Protein AF-A0A2E9A0T0-F1 (af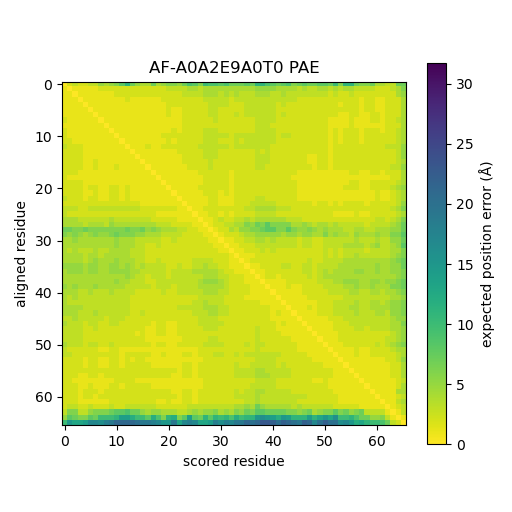db_monomer)

Structure (mmCIF, N/CA/C/O backbone):
data_AF-A0A2E9A0T0-F1
#
_entry.id   AF-A0A2E9A0T0-F1
#
loop_
_atom_site.group_PDB
_atom_site.id
_atom_site.type_symbol
_atom_site.label_atom_id
_atom_site.label_alt_id
_atom_site.label_comp_id
_atom_site.label_asym_id
_atom_site.label_entity_id
_atom_site.label_seq_id
_atom_site.pdbx_PDB_ins_code
_atom_site.Cartn_x
_atom_site.Cartn_y
_atom_site.Cartn_z
_atom_site.occupancy
_atom_site.B_iso_or_equiv
_atom_site.auth_seq_id
_atom_site.auth_comp_id
_atom_site.auth_asym_id
_atom_site.auth_atom_id
_atom_site.pdbx_PDB_model_num
ATOM 1 N N . ARG A 1 1 ? 4.881 7.535 10.138 1.00 85.94 1 ARG A N 1
ATOM 2 C CA . ARG A 1 1 ? 4.348 7.229 8.786 1.00 85.94 1 ARG A CA 1
ATOM 3 C C . ARG A 1 1 ? 5.262 6.255 8.036 1.00 85.94 1 ARG A C 1
ATOM 5 O O . ARG A 1 1 ? 4.862 5.114 7.903 1.00 85.94 1 ARG A O 1
ATOM 12 N N . LYS A 1 2 ? 6.518 6.602 7.706 1.00 93.44 2 LYS A N 1
ATOM 13 C CA . LYS A 1 2 ? 7.466 5.708 6.990 1.00 93.44 2 LYS A CA 1
ATOM 14 C C . LYS A 1 2 ? 7.631 4.292 7.587 1.00 93.44 2 LYS A C 1
ATOM 16 O O . LYS A 1 2 ? 7.483 3.317 6.867 1.00 93.44 2 LYS A O 1
ATOM 21 N N . LYS A 1 3 ? 7.856 4.158 8.904 1.00 96.00 3 LYS A N 1
ATOM 22 C CA . LYS A 1 3 ? 7.957 2.836 9.568 1.00 96.00 3 LYS A CA 1
ATOM 23 C C . LYS A 1 3 ? 6.690 1.980 9.400 1.00 96.00 3 LYS A C 1
ATOM 25 O O . LYS A 1 3 ? 6.799 0.790 9.148 1.00 96.00 3 LYS A O 1
ATOM 30 N N . ARG A 1 4 ? 5.510 2.606 9.503 1.00 96.69 4 ARG A N 1
ATOM 31 C CA . ARG A 1 4 ? 4.203 1.945 9.354 1.00 96.69 4 ARG A CA 1
ATOM 32 C C . ARG A 1 4 ? 4.020 1.389 7.939 1.00 96.69 4 ARG A C 1
ATOM 34 O O . ARG A 1 4 ? 3.629 0.245 7.776 1.00 96.69 4 ARG A O 1
ATOM 41 N N . VAL A 1 5 ? 4.407 2.171 6.931 1.00 97.50 5 VAL A N 1
ATOM 42 C CA . VAL A 1 5 ? 4.406 1.736 5.526 1.00 97.50 5 VAL A CA 1
ATOM 43 C C . VAL A 1 5 ? 5.270 0.486 5.333 1.00 97.50 5 VAL A C 1
ATOM 45 O O . VAL A 1 5 ? 4.788 -0.487 4.772 1.00 97.50 5 VAL A O 1
ATOM 48 N N . PHE A 1 6 ? 6.512 0.476 5.832 1.00 98.00 6 PHE A N 1
ATOM 49 C CA . PHE A 1 6 ? 7.384 -0.700 5.707 1.00 98.00 6 PHE A CA 1
ATOM 50 C C . PHE A 1 6 ? 6.835 -1.935 6.418 1.00 98.00 6 PHE A C 1
ATOM 52 O O . PHE A 1 6 ? 6.904 -3.033 5.879 1.00 98.00 6 PHE A O 1
ATOM 59 N N . GLU A 1 7 ? 6.289 -1.762 7.619 1.00 97.94 7 GLU A N 1
ATOM 60 C CA . GLU A 1 7 ? 5.697 -2.865 8.372 1.00 97.94 7 GLU A CA 1
ATOM 61 C C . GLU A 1 7 ? 4.488 -3.462 7.638 1.00 97.94 7 GLU A C 1
ATOM 63 O O . GLU A 1 7 ? 4.352 -4.681 7.570 1.00 97.94 7 GLU A O 1
ATOM 68 N N . LEU A 1 8 ? 3.634 -2.622 7.048 1.00 97.81 8 LEU A N 1
ATOM 69 C CA . LEU A 1 8 ? 2.476 -3.094 6.294 1.00 97.81 8 LEU A CA 1
ATOM 70 C C . LEU A 1 8 ? 2.869 -3.753 4.974 1.00 97.81 8 LEU A C 1
ATOM 72 O O . LEU A 1 8 ? 2.306 -4.780 4.614 1.00 97.81 8 LEU A O 1
ATOM 76 N N . ALA A 1 9 ? 3.862 -3.189 4.289 1.00 98.00 9 ALA A N 1
ATOM 77 C CA . ALA A 1 9 ? 4.425 -3.748 3.067 1.00 98.00 9 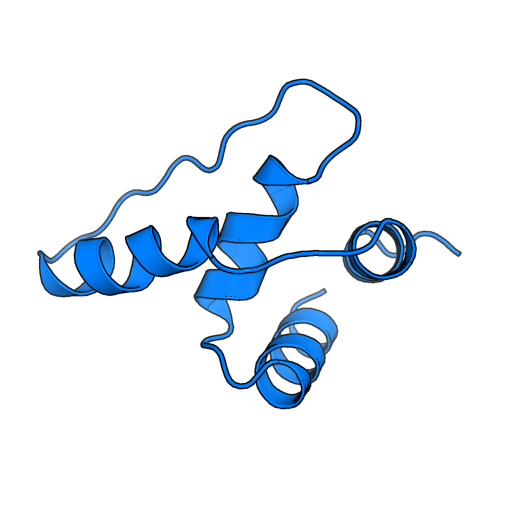ALA A CA 1
ATOM 78 C C . ALA A 1 9 ? 4.979 -5.157 3.319 1.00 98.00 9 ALA A C 1
ATOM 80 O O . ALA A 1 9 ? 4.647 -6.087 2.590 1.00 98.00 9 ALA A O 1
ATOM 81 N N . LEU A 1 10 ? 5.717 -5.336 4.423 1.00 98.25 10 LEU A N 1
ATOM 82 C CA . LEU A 1 10 ? 6.211 -6.643 4.854 1.00 98.25 10 LEU A CA 1
ATOM 83 C C . LEU A 1 10 ? 5.063 -7.624 5.133 1.00 98.25 10 LEU A C 1
ATOM 85 O O . LEU A 1 10 ? 5.116 -8.762 4.681 1.00 98.25 10 LEU A O 1
ATOM 89 N N . LYS A 1 11 ? 4.016 -7.185 5.845 1.00 97.88 11 LYS A N 1
ATOM 90 C CA . LYS A 1 11 ? 2.840 -8.019 6.152 1.00 97.88 11 LYS A CA 1
ATOM 91 C C . LYS A 1 11 ? 2.067 -8.443 4.901 1.00 97.88 11 LYS A C 1
ATOM 93 O O . LYS A 1 11 ? 1.543 -9.550 4.874 1.00 97.88 11 LYS A O 1
ATOM 98 N N . LYS A 1 12 ? 1.988 -7.574 3.891 1.00 97.00 12 LYS A N 1
ATOM 99 C CA . LYS A 1 12 ? 1.252 -7.817 2.639 1.00 97.00 12 LYS A CA 1
ATOM 100 C C . LYS A 1 12 ? 2.119 -8.399 1.515 1.00 97.00 12 LYS A C 1
ATOM 102 O O . LYS A 1 12 ? 1.584 -8.714 0.462 1.00 97.00 12 LYS A O 1
ATOM 107 N N . GLY A 1 13 ? 3.428 -8.556 1.725 1.00 97.19 13 GLY A N 1
ATOM 108 C CA . GLY A 1 13 ? 4.342 -9.111 0.722 1.00 97.19 13 GLY A CA 1
ATOM 109 C C . GLY A 1 13 ? 4.546 -8.215 -0.504 1.00 97.19 13 GLY A C 1
ATOM 110 O O . GLY A 1 13 ? 4.787 -8.723 -1.594 1.00 97.19 13 GLY A O 1
ATOM 111 N N . VAL A 1 14 ? 4.440 -6.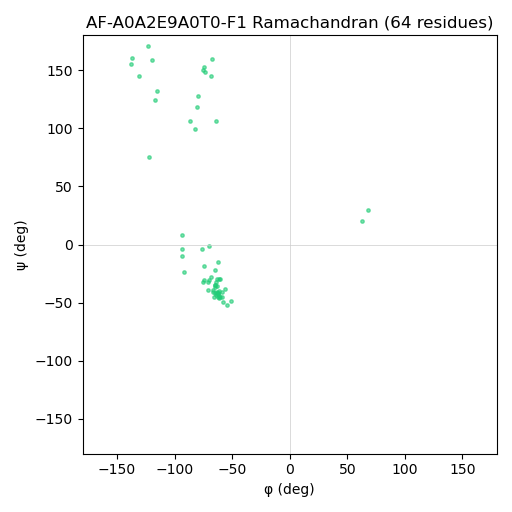895 -0.336 1.00 97.12 14 VAL A N 1
ATOM 112 C CA . VAL A 1 14 ? 4.569 -5.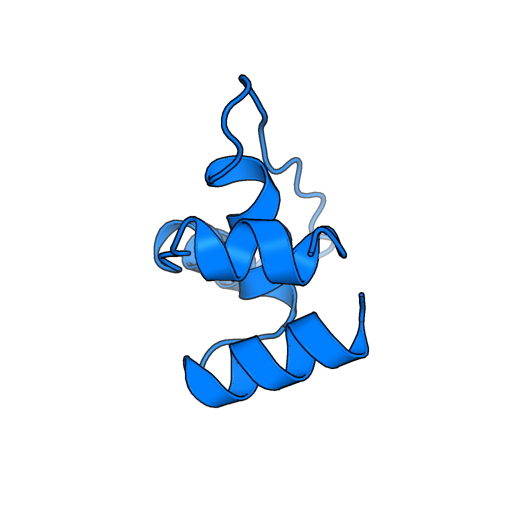904 -1.419 1.00 97.12 14 VAL A CA 1
ATOM 113 C C . VAL A 1 14 ? 5.672 -4.895 -1.116 1.00 97.12 14 VAL A C 1
ATOM 115 O O . VAL A 1 14 ? 6.212 -4.852 -0.009 1.00 97.12 14 VAL A O 1
ATOM 118 N N . GLU A 1 15 ? 6.020 -4.052 -2.085 1.00 96.88 15 GLU A N 1
ATOM 119 C CA . GLU A 1 15 ? 6.982 -2.977 -1.860 1.00 96.88 15 GLU A CA 1
ATOM 120 C C . GLU A 1 15 ? 6.344 -1.838 -1.054 1.00 96.88 15 GLU A C 1
ATOM 122 O O . GLU A 1 15 ? 5.141 -1.572 -1.108 1.00 96.88 15 GLU A O 1
ATOM 127 N N . SER A 1 16 ? 7.165 -1.101 -0.305 1.00 96.94 16 SER A N 1
ATOM 128 C CA . SER A 1 16 ? 6.687 0.036 0.491 1.00 96.94 16 SER A CA 1
ATOM 129 C C . SER A 1 16 ? 6.059 1.138 -0.359 1.00 96.94 16 SER A C 1
ATOM 131 O O . SER A 1 16 ? 5.141 1.818 0.103 1.00 96.94 16 SER A O 1
ATOM 133 N N . GLN A 1 17 ? 6.517 1.297 -1.602 1.00 95.69 17 GLN A N 1
ATOM 134 C CA . GLN A 1 17 ? 5.913 2.231 -2.541 1.00 95.69 17 GLN A CA 1
ATOM 135 C C . GLN A 1 17 ? 4.476 1.809 -2.880 1.00 95.69 17 GLN A C 1
ATOM 137 O O . GLN A 1 17 ? 3.602 2.672 -2.915 1.00 95.69 17 GLN A O 1
ATOM 142 N N . ASN A 1 18 ? 4.199 0.499 -2.978 1.00 97.25 18 ASN A N 1
ATOM 143 C CA . ASN A 1 18 ? 2.857 0.007 -3.281 1.00 97.25 18 ASN A CA 1
ATOM 144 C C . ASN A 1 18 ? 1.851 0.404 -2.210 1.00 97.25 18 ASN A C 1
ATOM 146 O O . ASN A 1 18 ? 0.775 0.907 -2.518 1.00 97.25 18 ASN A O 1
ATOM 150 N N . ILE A 1 19 ? 2.247 0.300 -0.941 1.00 97.94 19 ILE A N 1
ATOM 151 C CA . ILE A 1 19 ? 1.439 0.791 0.180 1.00 97.94 19 ILE A CA 1
ATOM 152 C C . ILE A 1 19 ? 1.238 2.311 0.106 1.00 97.94 19 ILE A C 1
ATOM 154 O O . ILE A 1 19 ? 0.145 2.808 0.375 1.00 97.94 19 ILE A O 1
ATOM 158 N N . ALA A 1 20 ? 2.284 3.065 -0.241 1.00 95.75 20 ALA A N 1
ATOM 159 C CA . ALA A 1 20 ? 2.207 4.520 -0.324 1.00 95.75 20 ALA A CA 1
ATOM 160 C C . ALA A 1 20 ? 1.290 4.997 -1.463 1.00 95.75 20 ALA A C 1
ATOM 162 O O . ALA A 1 20 ? 0.540 5.951 -1.266 1.00 95.75 20 ALA A O 1
ATOM 163 N N . GLY A 1 21 ? 1.327 4.332 -2.619 1.00 96.12 21 GLY A N 1
ATOM 164 C CA . GLY A 1 21 ? 0.465 4.630 -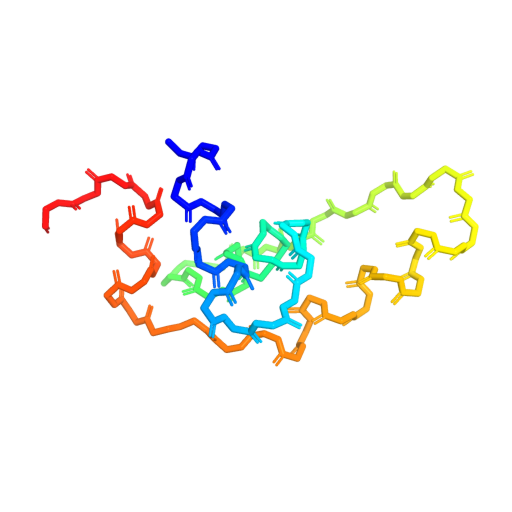3.760 1.00 96.12 21 GLY A CA 1
ATOM 165 C C . GLY A 1 21 ? -0.974 4.146 -3.583 1.00 96.12 21 GLY A C 1
ATOM 166 O O . GLY A 1 21 ? -1.893 4.824 -4.029 1.00 96.12 21 GLY A O 1
ATOM 167 N N . ALA A 1 22 ? -1.193 3.038 -2.873 1.00 97.19 22 ALA A N 1
ATOM 168 C CA . ALA A 1 22 ? -2.531 2.528 -2.571 1.00 97.19 22 ALA A CA 1
ATOM 169 C C . ALA A 1 22 ? -3.289 3.392 -1.554 1.00 97.19 22 ALA A C 1
ATOM 171 O O . ALA A 1 22 ? -4.511 3.526 -1.629 1.00 97.19 22 ALA A O 1
ATOM 172 N N . TRP A 1 23 ? -2.577 4.014 -0.609 1.00 96.62 23 TRP A N 1
ATOM 173 C CA . TRP A 1 23 ? -3.186 4.822 0.451 1.00 96.62 23 TRP A CA 1
ATOM 174 C C . TRP A 1 23 ? -4.118 5.942 -0.044 1.00 96.62 23 TRP A C 1
ATOM 176 O O . TRP A 1 23 ? -5.258 5.973 0.420 1.00 96.62 23 TRP A O 1
ATOM 186 N N . PRO A 1 24 ? -3.718 6.835 -0.977 1.00 95.12 24 PRO A N 1
ATOM 187 C CA . PRO A 1 24 ? -4.620 7.857 -1.506 1.00 95.12 24 PRO A CA 1
ATOM 188 C C . PRO A 1 24 ? -5.794 7.271 -2.303 1.00 95.12 24 PRO A C 1
ATOM 190 O O . PRO A 1 24 ? -6.812 7.936 -2.422 1.00 95.12 24 PRO A O 1
ATOM 193 N N . ILE A 1 25 ? -5.705 6.050 -2.831 1.00 94.94 25 ILE A N 1
ATOM 194 C CA . ILE A 1 25 ? -6.817 5.420 -3.565 1.00 94.94 25 ILE A CA 1
ATOM 195 C C . ILE A 1 25 ? -7.922 4.959 -2.594 1.00 94.94 25 ILE A C 1
ATOM 197 O O . ILE A 1 25 ? -9.100 5.010 -2.927 1.00 94.94 25 ILE A O 1
ATOM 201 N N . HIS A 1 26 ? -7.554 4.584 -1.366 1.00 96.12 26 HIS A N 1
ATOM 202 C CA . HIS A 1 26 ? -8.470 4.050 -0.348 1.00 96.12 26 HIS A CA 1
ATOM 203 C C . HIS A 1 26 ? -9.028 5.108 0.622 1.00 96.12 26 HIS A C 1
ATOM 205 O O . HIS A 1 26 ? -9.652 4.776 1.633 1.00 96.12 26 HIS A O 1
ATOM 211 N N . MET A 1 27 ? -8.786 6.399 0.382 1.00 92.38 27 MET A N 1
ATOM 212 C CA . MET A 1 27 ? -9.308 7.448 1.262 1.00 92.38 27 MET A CA 1
ATOM 213 C C . MET A 1 27 ? -10.809 7.670 1.039 1.00 92.38 27 MET A C 1
ATOM 215 O O . MET A 1 27 ? -11.322 7.553 -0.065 1.00 92.38 27 MET A O 1
ATOM 219 N N . LYS A 1 28 ? -11.524 8.081 2.095 1.00 90.69 28 LYS A N 1
ATOM 220 C CA . LYS A 1 28 ? -12.973 8.376 2.042 1.00 90.69 28 LYS A CA 1
ATOM 221 C C . LYS A 1 28 ? -13.351 9.637 1.246 1.00 90.69 28 LYS A C 1
ATOM 223 O O . LYS A 1 28 ? -14.530 9.968 1.173 1.00 90.69 28 LYS A O 1
ATOM 228 N N . PHE A 1 29 ? -12.383 10.370 0.702 1.00 90.12 29 PHE A N 1
ATOM 229 C CA . PHE A 1 29 ? -12.625 11.536 -0.148 1.00 90.12 29 PHE A CA 1
ATOM 230 C C . PHE A 1 29 ? -12.018 11.298 -1.534 1.00 90.12 29 PHE A C 1
ATOM 232 O O . PHE A 1 29 ? -11.124 10.465 -1.648 1.00 90.12 29 PHE A O 1
ATOM 239 N N . PRO A 1 30 ? -12.473 12.007 -2.583 1.00 91.38 30 PRO A N 1
ATOM 240 C CA . PRO A 1 30 ? -11.980 11.792 -3.938 1.00 91.38 30 PRO A CA 1
ATOM 241 C C . PRO A 1 30 ? -10.495 12.159 -4.018 1.00 91.38 30 PRO A C 1
ATOM 243 O O . PRO A 1 30 ? -10.132 13.337 -3.986 1.00 91.38 30 PRO A O 1
ATOM 246 N N . SER A 1 31 ? -9.635 11.150 -4.094 1.00 94.19 31 SER A N 1
ATOM 247 C CA . SER A 1 31 ? -8.189 11.313 -4.197 1.00 94.19 31 SER A CA 1
ATOM 248 C C . SER A 1 31 ? -7.590 10.347 -5.201 1.00 94.19 31 SER A C 1
ATOM 250 O O . SER A 1 31 ? -8.142 9.293 -5.501 1.00 94.19 31 SER A O 1
ATOM 252 N N . PHE A 1 32 ? -6.437 10.742 -5.731 1.00 93.31 32 PHE A N 1
ATOM 253 C CA . PHE A 1 32 ? -5.719 10.014 -6.765 1.00 93.31 32 PHE A CA 1
ATOM 254 C C . PHE A 1 32 ? -4.252 9.866 -6.364 1.00 93.31 32 PHE A C 1
ATOM 256 O O . PHE A 1 32 ? -3.666 10.775 -5.768 1.00 93.31 32 PHE A O 1
ATOM 263 N N . ALA A 1 33 ? -3.646 8.735 -6.722 1.00 93.81 33 ALA A N 1
ATOM 264 C CA . ALA A 1 33 ? -2.205 8.549 -6.648 1.00 93.81 33 ALA A CA 1
ATOM 265 C C . ALA A 1 33 ? -1.558 9.158 -7.900 1.00 93.81 33 ALA A C 1
ATOM 267 O O . ALA A 1 33 ? -1.567 8.544 -8.964 1.00 93.81 33 ALA A O 1
ATOM 268 N N . LEU A 1 34 ? -1.015 10.373 -7.795 1.00 93.88 34 LEU A N 1
ATOM 269 C CA . LEU A 1 34 ? -0.216 10.946 -8.878 1.00 93.88 34 LEU A CA 1
ATOM 270 C C . LEU A 1 34 ? 1.205 10.380 -8.810 1.00 93.88 34 LEU A C 1
ATOM 272 O O . LEU A 1 34 ? 1.911 10.592 -7.824 1.00 93.88 34 LEU A O 1
ATOM 276 N N . ILE A 1 35 ? 1.617 9.673 -9.860 1.00 92.12 35 ILE A N 1
ATOM 277 C CA . ILE A 1 35 ? 2.898 8.965 -9.916 1.00 92.12 35 ILE A CA 1
ATOM 278 C C . ILE A 1 35 ? 3.767 9.594 -11.005 1.00 92.12 35 ILE A C 1
ATOM 280 O O . ILE A 1 35 ? 3.304 9.819 -12.120 1.00 92.12 35 ILE A O 1
ATOM 284 N N . GLY A 1 36 ? 5.024 9.886 -10.671 1.00 93.88 36 GLY A N 1
ATOM 285 C CA . GLY A 1 36 ? 6.015 10.447 -11.591 1.00 93.88 36 GLY A CA 1
ATOM 286 C C . GLY A 1 36 ? 7.246 9.547 -11.691 1.00 93.88 36 GLY A C 1
ATOM 287 O O . GLY A 1 36 ? 8.257 9.880 -11.067 1.00 93.88 36 GLY A O 1
ATOM 288 N N . PRO A 1 37 ? 7.162 8.410 -12.410 1.00 94.38 37 PRO A N 1
ATOM 289 C CA . PRO A 1 37 ? 8.297 7.512 -12.583 1.00 94.38 37 PRO A CA 1
ATOM 290 C C . PRO A 1 37 ? 9.382 8.173 -13.447 1.00 94.38 37 PRO A C 1
ATOM 292 O O . PRO A 1 37 ? 9.087 8.927 -14.376 1.00 94.38 37 PRO A O 1
ATOM 295 N N . ARG A 1 38 ? 10.649 7.897 -13.142 1.00 95.38 38 ARG A N 1
ATOM 296 C CA . ARG A 1 38 ? 11.828 8.340 -13.905 1.00 95.38 38 ARG A CA 1
ATOM 297 C C . ARG A 1 38 ? 12.250 7.331 -14.964 1.00 95.38 38 ARG A C 1
ATOM 299 O O . ARG A 1 38 ? 12.912 7.712 -15.925 1.00 95.38 38 ARG A O 1
ATOM 306 N N . VAL A 1 39 ? 11.891 6.066 -14.766 1.00 95.69 39 VAL A N 1
ATOM 307 C CA . VAL A 1 39 ? 12.185 4.946 -15.666 1.00 95.69 39 VAL A CA 1
ATOM 308 C C . VAL A 1 39 ? 10.952 4.052 -15.806 1.00 95.69 39 VAL A C 1
ATOM 310 O O . VAL A 1 39 ? 10.041 4.111 -14.980 1.00 95.69 39 VAL A O 1
ATOM 313 N N . VAL A 1 40 ? 10.896 3.244 -16.864 1.00 94.88 40 VAL A N 1
ATOM 314 C CA . VAL A 1 40 ? 9.704 2.442 -17.197 1.00 94.88 40 VAL A CA 1
ATOM 315 C C . VAL A 1 40 ? 9.424 1.385 -16.127 1.00 94.88 40 VAL A C 1
ATOM 317 O O . VAL A 1 40 ? 8.275 1.152 -15.775 1.00 94.88 40 VAL A O 1
ATOM 320 N N . GLU A 1 41 ? 10.460 0.818 -15.520 1.00 94.69 41 GLU A N 1
ATOM 321 C CA . GLU A 1 41 ? 10.343 -0.210 -14.482 1.00 94.69 41 GLU A CA 1
ATOM 322 C C . GLU A 1 41 ? 9.634 0.318 -13.221 1.00 94.69 41 GLU A C 1
ATOM 324 O O . GLU A 1 41 ? 8.942 -0.421 -12.518 1.00 94.69 41 GLU A O 1
ATOM 329 N N . GLU A 1 42 ? 9.764 1.618 -12.937 1.00 95.00 42 GLU A N 1
ATOM 330 C CA . GLU A 1 42 ? 9.037 2.261 -11.840 1.00 95.00 42 GLU A CA 1
ATOM 331 C C . GLU A 1 42 ? 7.538 2.368 -12.142 1.00 95.00 42 GLU A C 1
ATOM 333 O O . GLU A 1 42 ? 6.732 2.305 -11.210 1.00 95.00 42 GLU A O 1
ATOM 338 N N . LEU A 1 43 ? 7.146 2.493 -13.417 1.00 94.00 43 LEU A N 1
ATOM 339 C CA . LEU A 1 43 ? 5.740 2.454 -13.823 1.00 94.00 43 LEU A CA 1
ATOM 340 C C . LEU A 1 43 ? 5.154 1.062 -13.570 1.00 94.00 43 LEU A C 1
ATOM 342 O O . LEU A 1 43 ? 4.095 0.967 -12.954 1.00 94.00 43 LEU A O 1
ATOM 346 N N . ASP A 1 44 ? 5.868 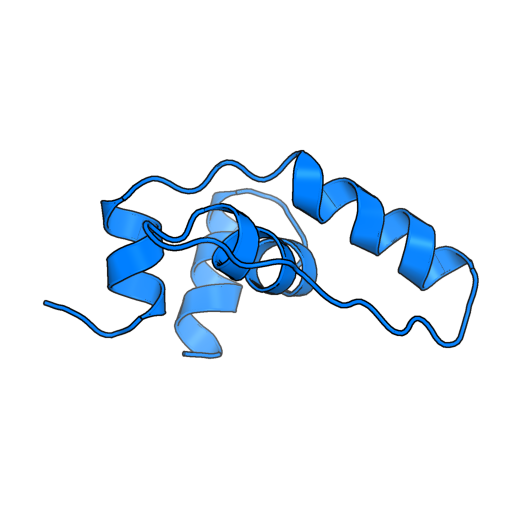-0.001 -13.944 1.00 93.12 44 ASP A N 1
ATOM 347 C CA . ASP A 1 44 ? 5.430 -1.383 -13.705 1.00 93.12 44 ASP A CA 1
ATOM 348 C C . ASP A 1 44 ? 5.272 -1.681 -12.210 1.00 93.12 44 ASP A C 1
ATOM 350 O O . ASP A 1 44 ? 4.260 -2.242 -11.784 1.00 93.12 44 ASP A O 1
ATOM 354 N N . SER A 1 45 ? 6.232 -1.255 -11.378 1.00 93.62 45 SER A N 1
ATOM 355 C CA . SER A 1 45 ? 6.084 -1.374 -9.922 1.00 93.62 45 SER A CA 1
ATOM 356 C C . SER A 1 45 ? 4.877 -0.565 -9.430 1.00 93.62 45 SER A C 1
ATOM 358 O O . SER A 1 45 ? 4.122 -1.034 -8.580 1.00 93.62 45 SER A O 1
ATOM 360 N N . SER A 1 46 ? 4.645 0.630 -9.977 1.00 95.00 46 SER A N 1
ATOM 361 C CA . SER A 1 46 ? 3.540 1.519 -9.59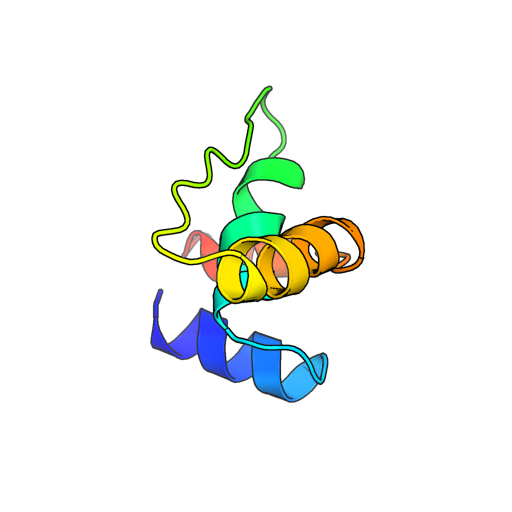5 1.00 95.00 46 SER A CA 1
ATOM 362 C C . SER A 1 46 ? 2.154 0.997 -9.971 1.00 95.00 46 SER A C 1
ATOM 364 O O . SER A 1 46 ? 1.183 1.308 -9.284 1.00 95.00 46 SER A O 1
ATOM 366 N N . LEU A 1 47 ? 2.028 0.184 -11.020 1.00 94.56 47 LEU A N 1
ATOM 367 C CA . LEU A 1 47 ? 0.751 -0.447 -11.370 1.00 94.56 47 LEU A CA 1
ATOM 368 C C . LEU A 1 47 ? 0.270 -1.408 -10.276 1.00 94.56 47 LEU A C 1
ATOM 370 O O . LEU A 1 47 ? -0.927 -1.458 -9.997 1.00 94.56 47 LEU A O 1
ATOM 374 N N . LYS A 1 48 ? 1.194 -2.062 -9.558 1.00 95.25 48 LYS A N 1
ATOM 375 C CA . LYS A 1 48 ? 0.870 -2.936 -8.415 1.00 95.25 48 LYS A CA 1
ATOM 376 C C . LYS A 1 48 ? 0.193 -2.192 -7.260 1.00 95.25 48 LYS A C 1
ATOM 378 O O . LYS A 1 48 ? -0.397 -2.818 -6.389 1.00 95.25 48 LYS A O 1
ATOM 383 N N . ASN A 1 49 ? 0.235 -0.858 -7.239 1.00 96.12 49 ASN A N 1
ATOM 384 C CA . ASN A 1 49 ? -0.474 -0.045 -6.246 1.00 96.12 49 ASN A CA 1
ATOM 385 C C . ASN A 1 49 ? -1.992 -0.276 -6.316 1.00 96.12 49 ASN A C 1
ATOM 387 O O . ASN A 1 49 ? -2.668 -0.151 -5.299 1.00 96.12 49 ASN A O 1
ATOM 391 N N . LEU A 1 50 ? -2.510 -0.616 -7.502 1.00 95.69 50 LEU A N 1
ATOM 392 C CA . LEU A 1 50 ? -3.925 -0.912 -7.746 1.00 95.69 50 LEU A CA 1
ATOM 393 C C . LEU A 1 50 ? -4.354 -2.283 -7.209 1.00 95.69 50 LEU A C 1
ATOM 395 O O . LEU A 1 50 ? -5.543 -2.518 -7.043 1.00 95.69 50 LEU A O 1
ATOM 399 N N . GLU A 1 51 ? -3.402 -3.178 -6.945 1.00 95.88 51 GLU A N 1
ATOM 400 C CA . GLU A 1 51 ? -3.650 -4.531 -6.431 1.00 95.88 51 GLU A CA 1
ATOM 401 C C . GLU A 1 51 ? -3.569 -4.592 -4.895 1.00 95.88 51 GLU A C 1
ATOM 403 O O . GLU A 1 51 ? -3.906 -5.603 -4.278 1.00 95.88 51 GLU A O 1
ATOM 408 N N . VAL A 1 52 ? -3.095 -3.517 -4.255 1.00 97.50 52 VAL A N 1
ATOM 409 C CA . VAL A 1 52 ? -2.968 -3.441 -2.799 1.00 97.50 52 VAL A CA 1
ATOM 410 C C . VAL A 1 52 ? -4.277 -2.968 -2.187 1.00 97.50 52 VAL A C 1
ATOM 412 O O . VAL A 1 52 ? -4.575 -1.778 -2.181 1.00 97.50 52 VAL A O 1
ATOM 415 N N . GLU A 1 53 ? -4.994 -3.895 -1.565 1.00 96.94 53 GLU A N 1
ATOM 416 C CA . GLU A 1 53 ? -6.179 -3.599 -0.759 1.00 96.94 53 GLU A CA 1
ATOM 417 C C . GLU A 1 53 ? -5.789 -3.102 0.641 1.00 96.94 53 GLU A C 1
ATOM 419 O O . GLU A 1 53 ? -5.022 -3.760 1.364 1.00 96.94 53 GLU A O 1
ATOM 424 N N . LEU A 1 54 ? -6.334 -1.953 1.050 1.00 97.06 54 LEU A N 1
ATOM 425 C CA . LEU A 1 54 ? -6.178 -1.399 2.398 1.00 97.06 54 LEU A CA 1
ATOM 426 C C . LEU A 1 54 ? -7.528 -1.314 3.112 1.00 97.06 54 LEU A C 1
ATOM 428 O O . LEU A 1 54 ? -8.458 -0.653 2.656 1.00 97.06 54 LEU A O 1
ATOM 432 N N . THR A 1 55 ? -7.609 -1.927 4.288 1.00 96.94 55 THR A N 1
ATOM 433 C CA . THR A 1 55 ? -8.775 -1.793 5.172 1.00 96.94 55 THR A CA 1
ATOM 434 C C . THR A 1 55 ? -8.887 -0.374 5.732 1.00 96.94 55 THR A C 1
ATOM 436 O O . THR A 1 55 ? -7.901 0.364 5.815 1.00 96.94 55 THR A O 1
ATOM 439 N N . GLU A 1 56 ? -10.080 0.012 6.197 1.00 95.19 56 GLU A N 1
ATOM 440 C CA . GLU A 1 56 ? -10.270 1.311 6.857 1.00 95.19 56 GLU A CA 1
ATOM 441 C C . GLU A 1 56 ? -9.328 1.487 8.065 1.00 95.19 56 GLU A C 1
ATOM 443 O O . GLU A 1 56 ? -8.767 2.567 8.275 1.00 95.19 56 GLU A O 1
ATOM 448 N N . GLU A 1 57 ? -9.103 0.417 8.830 1.00 95.69 57 GLU A N 1
ATOM 449 C CA . GLU A 1 57 ? -8.170 0.396 9.958 1.00 95.69 57 GLU A CA 1
ATOM 450 C C . GLU A 1 57 ? -6.730 0.662 9.507 1.00 95.69 57 GLU A C 1
ATOM 452 O O . GLU A 1 57 ? -6.046 1.502 10.091 1.00 95.69 57 GLU A O 1
ATOM 457 N N . GLU A 1 58 ? -6.275 0.018 8.430 1.00 96.81 58 GLU A N 1
ATOM 458 C CA . GLU A 1 58 ? -4.941 0.232 7.858 1.00 96.81 58 GLU A CA 1
ATOM 459 C C . GLU A 1 58 ? -4.777 1.656 7.311 1.00 96.81 58 GLU A C 1
ATOM 461 O O . GLU A 1 58 ? -3.750 2.297 7.557 1.00 96.81 58 GLU A O 1
ATOM 466 N N . VAL A 1 59 ? -5.793 2.197 6.631 1.00 95.94 59 VAL A N 1
ATOM 467 C CA . VAL A 1 59 ? -5.798 3.586 6.140 1.00 95.94 59 VAL A CA 1
ATOM 468 C C . VAL A 1 59 ? -5.691 4.574 7.304 1.00 95.94 59 VAL A C 1
ATOM 470 O O . VAL A 1 59 ? -4.870 5.500 7.255 1.00 95.94 59 VAL A O 1
ATOM 473 N N . ASN A 1 60 ? -6.467 4.373 8.373 1.00 94.25 60 ASN A N 1
ATOM 474 C CA . ASN A 1 60 ? -6.434 5.209 9.577 1.00 94.25 60 ASN A CA 1
ATOM 475 C C . ASN A 1 60 ? -5.104 5.078 10.328 1.00 94.25 60 ASN A C 1
ATOM 477 O O . ASN A 1 60 ? -4.514 6.086 10.740 1.00 94.25 60 ASN A O 1
ATOM 481 N N . TRP 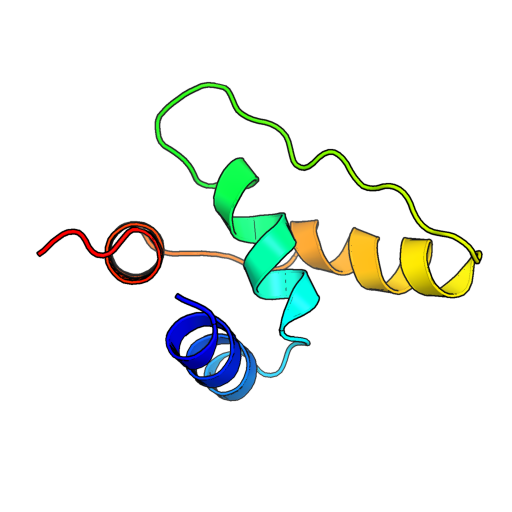A 1 61 ? -4.576 3.859 10.419 1.00 94.69 61 TRP A N 1
ATOM 482 C CA . TRP A 1 61 ? -3.275 3.581 11.007 1.00 94.69 61 TRP A CA 1
ATOM 483 C C . TRP A 1 61 ? -2.147 4.258 10.220 1.00 94.69 61 TRP A C 1
ATOM 485 O O . TRP A 1 61 ? -1.260 4.876 10.814 1.00 94.69 61 TRP A O 1
ATOM 495 N N . LEU A 1 62 ? -2.181 4.267 8.888 1.00 95.06 62 LEU A N 1
ATOM 496 C CA . LEU A 1 62 ? -1.223 5.028 8.075 1.00 95.06 62 LEU A CA 1
ATOM 497 C C . LEU A 1 62 ? -1.361 6.547 8.288 1.00 95.06 62 LEU A C 1
ATOM 499 O O . LEU A 1 62 ? -0.350 7.259 8.355 1.00 95.06 62 LEU A O 1
ATOM 503 N N . ASN A 1 63 ? -2.587 7.032 8.506 1.00 92.00 63 ASN A N 1
ATOM 504 C CA . ASN A 1 63 ? -2.899 8.442 8.752 1.00 92.00 63 ASN A CA 1
ATOM 505 C C . ASN A 1 63 ? -2.543 8.938 10.172 1.00 92.00 63 ASN A C 1
ATOM 507 O O . ASN A 1 63 ? -2.643 10.130 10.455 1.00 92.00 63 ASN A O 1
ATOM 511 N N . LEU A 1 64 ? -2.066 8.056 11.060 1.00 89.50 64 LEU A N 1
ATOM 512 C CA . LEU A 1 64 ? -1.819 8.344 12.484 1.00 89.50 64 LEU A CA 1
ATOM 513 C C . LEU A 1 64 ? -3.083 8.722 13.273 1.00 89.50 64 LEU A C 1
ATOM 515 O O . LEU A 1 64 ? -2.974 9.323 14.343 1.00 89.50 64 LEU A O 1
ATOM 519 N N . LYS A 1 65 ? -4.265 8.367 12.764 1.00 80.06 65 LYS A N 1
ATOM 520 C CA . LYS A 1 65 ? -5.503 8.449 13.540 1.00 80.06 65 LYS A CA 1
ATOM 521 C C . LYS A 1 65 ? -5.509 7.317 14.579 1.00 80.06 65 LYS A C 1
ATOM 523 O O . LYS A 1 65 ? -4.855 6.293 14.363 1.00 80.06 65 LYS A O 1
ATOM 528 N N . LYS A 1 66 ? -6.134 7.572 15.732 1.00 55.19 66 LYS A N 1
ATOM 529 C CA . LYS A 1 66 ? -6.373 6.548 16.758 1.00 55.19 66 LYS A CA 1
ATOM 530 C C . LYS A 1 66 ? -7.496 5.631 16.310 1.00 55.19 66 LYS A C 1
ATOM 532 O O . LYS A 1 66 ? -8.437 6.173 15.689 1.00 55.19 66 LYS A O 1
#

Radius of gyration: 11.62 Å; Cα contacts (8 Å, |Δi|>4): 62; chains: 1; bounding box: 25×21×34 Å

Secondary structure (DSSP, 8-state):
-HHHHHHHHHHHTS-HHHHHHHHHHTSSS--------SSHHHHHHHHGGGG----HHHHHHHTT--

Solvent-accessible surface area (backbone atoms only — not comparable to full-atom values): 3981 Å² total; per-residue (Å²): 94,72,69,56,36,46,54,51,11,62,76,70,76,49,55,43,64,26,48,60,41,19,48,41,60,67,45,100,57,100,53,70,63,85,80,85,64,92,50,71,68,51,46,61,56,51,56,50,13,80,73,50,84,68,53,74,67,54,50,35,54,57,70,69,50,132

Mean predicted aligned error: 2.7 Å

Nearest PDB structures (foldseek):
  8hwn-assembly2_A  TM=9.200E-01  e=1.696E-02  Devosia
  7utf-assembly1_A  TM=8.937E-01  e=1.591E-02  Rhizobium leguminosarum
  7utf-assembly1_C  TM=8.906E-01  e=1.696E-02  Rhizobium leguminosarum
  7utf-assembly2_D  TM=8.966E-01  e=2.190E-02  Rhizobium leguminosarum
  7utf-assembly2_B  TM=8.944E-01  e=2.654E-02  Rhizobium leguminosarum

pLDDT: mean 94.35, std 5.67, range [55.19, 98.25]

Foldseek 3Di:
DQVLLVVVCVVVVADSVLSVQLLQVPDPDDGHRDDDDPDVVVVVSSVSNVVDDDDPVSSCVVVVHD

Sequence (66 aa):
RKKRVFELALKKGVESQNIAGAWPIHM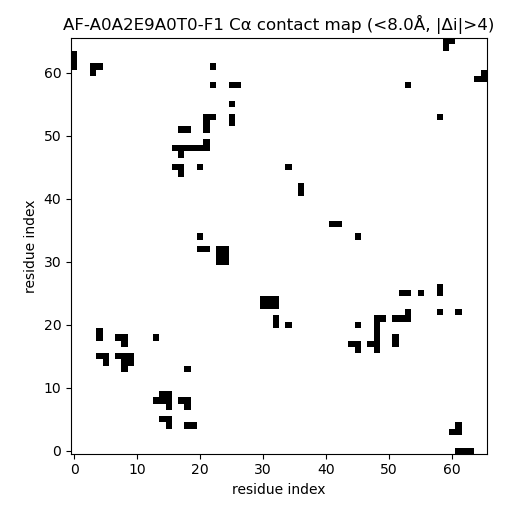KFPSFALIGPRVVEELDSSLKNLEVELTEEEVNWLNLKK